Protein AF-A0A1A9S819-F1 (afdb_monomer_lite)

Foldseek 3Di:
DDDDCVLADPVLVVLLVVLVVVVVPDDDDPLVVLLPDPSSQSNVVSSCVRVVNPDRVVVVSVVVVVVVVVVVVVVVD

Radius of gyration: 14.44 Å; chains: 1; bounding box: 29×22×39 Å

Secondary structure (DSSP, 8-state):
----GGGS-HHHHHHHHHHHHHHHTSPP--HHHHTT-HHHHHHHHHHHHHTT----HHHHHHHHHHHHHHHHHHHT-

pLDDT: mean 92.36, std 7.5, range [52.16, 97.56]

Structure (mmCIF, N/CA/C/O backbone):
data_AF-A0A1A9S819-F1
#
_entry.id   AF-A0A1A9S819-F1
#
loop_
_atom_site.group_PDB
_atom_site.id
_atom_site.type_symbol
_atom_site.label_atom_id
_atom_site.label_alt_id
_atom_site.label_comp_id
_atom_site.label_asym_id
_atom_site.label_entity_id
_atom_site.label_seq_id
_atom_site.pdbx_PDB_ins_code
_atom_site.Cartn_x
_atom_site.Cartn_y
_atom_site.Cartn_z
_atom_site.occupancy
_atom_site.B_iso_or_equiv
_atom_site.auth_seq_id
_atom_site.auth_comp_id
_atom_site.auth_asym_id
_atom_site.auth_atom_id
_atom_site.pdbx_PDB_model_num
ATOM 1 N N . MET A 1 1 ? 4.737 -13.458 4.594 1.00 57.28 1 MET A N 1
ATOM 2 C CA . MET A 1 1 ? 3.792 -12.838 5.544 1.00 57.28 1 MET A CA 1
ATOM 3 C C . MET A 1 1 ? 2.455 -12.724 4.839 1.00 57.28 1 MET A C 1
ATOM 5 O O . MET A 1 1 ? 2.460 -12.350 3.674 1.00 57.28 1 MET A O 1
ATOM 9 N N . ILE A 1 2 ? 1.358 -13.109 5.485 1.00 80.81 2 ILE A N 1
ATOM 10 C CA . ILE A 1 2 ? -0.001 -12.965 4.944 1.00 80.81 2 ILE A CA 1
ATOM 11 C C . ILE A 1 2 ? -0.737 -12.017 5.893 1.00 80.81 2 ILE A C 1
ATOM 13 O O . ILE A 1 2 ? -0.666 -12.217 7.103 1.00 80.81 2 ILE A O 1
ATOM 17 N N . LEU A 1 3 ? -1.364 -10.970 5.353 1.00 89.31 3 LEU A N 1
ATOM 18 C CA . LEU A 1 3 ? -2.158 -10.013 6.125 1.00 89.31 3 LEU A CA 1
ATOM 19 C C . LEU A 1 3 ? -3.530 -10.634 6.425 1.00 89.31 3 LEU A C 1
ATOM 21 O O . LEU A 1 3 ? -4.237 -11.009 5.491 1.00 89.31 3 LEU A O 1
ATOM 25 N N . ASP A 1 4 ? -3.890 -10.769 7.704 1.00 93.50 4 ASP A N 1
ATOM 26 C CA . ASP A 1 4 ? -5.189 -11.312 8.125 1.00 93.50 4 ASP A CA 1
ATOM 27 C C . ASP A 1 4 ? -6.209 -10.177 8.335 1.00 93.50 4 ASP A C 1
ATOM 29 O O . ASP A 1 4 ? -6.093 -9.427 9.306 1.00 93.50 4 ASP A O 1
ATOM 33 N N . PRO A 1 5 ? -7.229 -10.032 7.470 1.00 91.94 5 PRO A N 1
ATOM 34 C CA . PRO A 1 5 ? -8.200 -8.943 7.569 1.00 91.94 5 PRO A CA 1
ATOM 35 C C . PRO A 1 5 ? -9.064 -9.001 8.836 1.00 91.94 5 PRO A C 1
ATOM 37 O O . PRO A 1 5 ? -9.646 -7.983 9.206 1.00 91.94 5 PRO A O 1
ATOM 40 N N . ASN A 1 6 ? -9.140 -10.145 9.528 1.00 94.56 6 ASN A N 1
ATOM 41 C CA . ASN A 1 6 ? -9.905 -10.266 10.776 1.00 94.56 6 ASN A CA 1
ATOM 42 C C . ASN A 1 6 ? -9.273 -9.493 11.944 1.00 94.56 6 ASN A C 1
ATOM 44 O O . ASN A 1 6 ? -9.911 -9.320 12.980 1.00 94.56 6 ASN A O 1
ATOM 48 N N . LEU A 1 7 ? -8.029 -9.034 11.784 1.00 94.75 7 LEU A N 1
ATOM 49 C CA . LEU A 1 7 ? -7.326 -8.212 12.768 1.00 94.75 7 LEU A CA 1
ATOM 50 C C . LEU A 1 7 ? -7.718 -6.729 12.700 1.00 94.75 7 LEU A C 1
ATOM 52 O O . LEU A 1 7 ? -7.311 -5.960 13.569 1.00 94.75 7 LEU A O 1
ATOM 56 N N . LEU A 1 8 ? -8.481 -6.322 11.682 1.00 96.50 8 LEU A N 1
ATOM 57 C CA . LEU A 1 8 ? -8.816 -4.925 11.433 1.00 96.50 8 LEU A CA 1
ATOM 58 C C . LEU 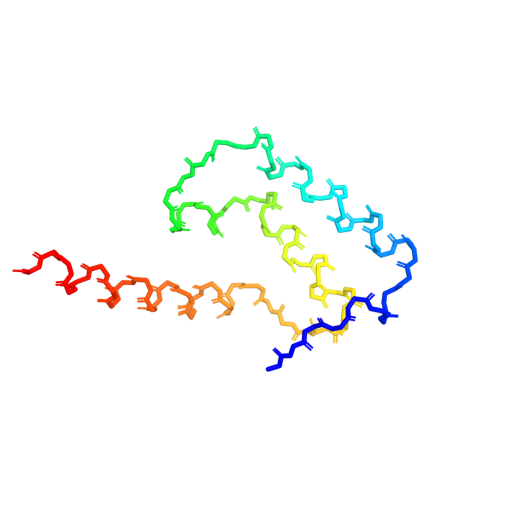A 1 8 ? -10.122 -4.512 12.117 1.00 96.50 8 LEU A C 1
ATOM 60 O O . LEU A 1 8 ? -11.109 -5.253 12.132 1.00 96.50 8 LEU A O 1
ATOM 64 N N . SER A 1 9 ? -10.156 -3.284 12.631 1.00 97.12 9 SER A N 1
ATOM 65 C CA . SER A 1 9 ? -11.390 -2.654 13.096 1.00 97.12 9 SER A CA 1
ATOM 66 C C . SER A 1 9 ? -12.292 -2.264 11.919 1.00 97.12 9 SER A C 1
ATOM 68 O O . SER A 1 9 ? -11.852 -2.140 10.773 1.00 97.12 9 SER A O 1
ATOM 70 N N . LYS A 1 10 ? -13.578 -2.017 12.195 1.00 96.88 10 LYS A N 1
ATOM 71 C CA . LYS A 1 10 ? -14.525 -1.558 11.165 1.00 96.88 10 LYS A CA 1
ATOM 72 C C . LYS A 1 10 ? -14.102 -0.221 10.557 1.00 96.88 10 LYS A C 1
ATOM 74 O O . LYS A 1 10 ? -14.276 -0.015 9.360 1.00 96.88 10 LYS A O 1
ATOM 79 N N . GLU A 1 11 ? -13.542 0.664 11.372 1.00 96.88 11 GLU A N 1
ATOM 80 C CA . GLU A 1 11 ? -13.044 1.974 10.962 1.00 96.88 11 GLU A CA 1
ATOM 81 C C . GLU A 1 11 ? -11.845 1.825 10.020 1.00 96.88 11 GLU A C 1
ATOM 83 O O . GLU A 1 11 ? -11.848 2.420 8.945 1.00 96.88 11 GLU A O 1
ATOM 88 N N . GLN A 1 12 ? -10.880 0.962 10.364 1.00 97.56 12 GLN A N 1
ATOM 89 C CA . GLN A 1 12 ? -9.718 0.674 9.514 1.00 97.56 12 GLN A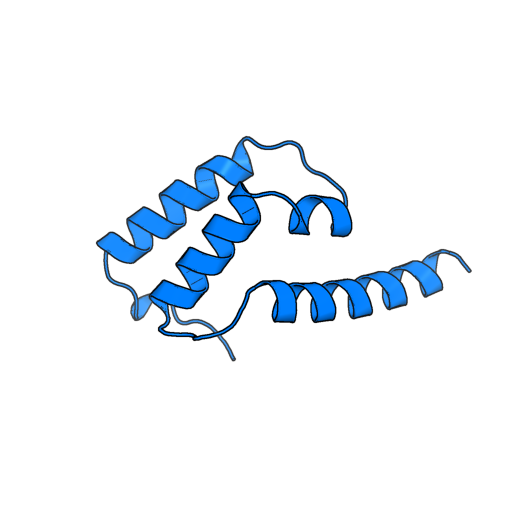 CA 1
ATOM 90 C C . GLN A 1 12 ? -10.139 0.075 8.167 1.00 97.56 12 GLN A C 1
ATOM 92 O O . GLN A 1 12 ? -9.658 0.498 7.117 1.00 97.56 12 GLN A O 1
ATOM 97 N N . VAL A 1 13 ? -11.083 -0.873 8.175 1.00 97.31 13 VAL A N 1
ATOM 98 C CA . VAL A 1 13 ? -11.647 -1.433 6.938 1.00 97.31 13 VAL A CA 1
ATOM 99 C C . VAL A 1 13 ? -12.313 -0.340 6.103 1.00 97.31 13 VAL A C 1
ATOM 101 O O . VAL A 1 13 ? -12.072 -0.258 4.900 1.00 97.31 13 VAL A O 1
ATOM 104 N N . SER A 1 14 ? -13.125 0.518 6.726 1.00 97.00 14 SER A N 1
ATOM 105 C CA . SER A 1 14 ? -13.807 1.608 6.024 1.00 97.00 14 SER A CA 1
ATOM 106 C C . SER A 1 14 ? -12.823 2.597 5.395 1.00 97.00 14 SER A C 1
ATOM 108 O O . SER A 1 14 ? -13.061 3.051 4.277 1.00 97.00 14 SER A O 1
ATOM 110 N N . GLU A 1 15 ? -11.724 2.922 6.080 1.00 97.06 15 GLU A N 1
ATOM 111 C CA . GLU A 1 15 ? -10.676 3.805 5.559 1.00 97.06 15 GLU A CA 1
ATOM 112 C C . GLU A 1 15 ? -9.960 3.188 4.350 1.00 97.06 15 GLU A C 1
ATOM 114 O O . GLU A 1 15 ? -9.830 3.837 3.308 1.00 97.06 15 GLU A O 1
ATOM 119 N N . ILE A 1 16 ? -9.549 1.920 4.458 1.00 96.88 16 ILE A N 1
ATOM 120 C CA . ILE A 1 16 ? -8.885 1.191 3.370 1.00 96.88 16 ILE A CA 1
ATOM 121 C C . ILE A 1 16 ? -9.795 1.125 2.139 1.00 96.88 16 ILE A C 1
ATOM 123 O O . ILE A 1 16 ? -9.350 1.408 1.026 1.00 96.88 16 ILE A O 1
ATOM 127 N N . VAL A 1 17 ? -11.077 0.794 2.328 1.00 96.38 17 VAL A N 1
ATOM 128 C CA . VAL A 1 17 ? -12.054 0.719 1.230 1.00 96.38 17 VAL A CA 1
ATOM 129 C C . VAL A 1 17 ? -12.254 2.086 0.578 1.00 96.38 17 VAL A C 1
ATOM 131 O O . VAL A 1 17 ? -12.263 2.167 -0.650 1.00 96.38 17 VAL A O 1
ATOM 134 N N . ALA A 1 18 ? -12.373 3.160 1.363 1.00 95.69 18 ALA A N 1
ATOM 135 C CA . ALA A 1 18 ? -12.532 4.510 0.827 1.00 95.69 18 ALA A CA 1
ATOM 136 C C . ALA A 1 18 ? -11.327 4.935 -0.029 1.00 95.69 18 ALA A C 1
ATOM 138 O O . ALA A 1 18 ? -11.509 5.446 -1.133 1.00 95.69 18 ALA A O 1
ATOM 139 N N . LYS A 1 19 ? -10.098 4.664 0.429 1.00 95.69 19 LYS A N 1
ATOM 140 C CA . LYS A 1 19 ? -8.878 4.953 -0.345 1.00 95.69 19 LYS A CA 1
ATOM 141 C C . LYS A 1 19 ? -8.763 4.085 -1.598 1.00 95.69 19 LYS A C 1
ATOM 143 O O . LYS A 1 19 ? -8.355 4.576 -2.646 1.00 95.69 19 LYS A O 1
ATOM 148 N N . PHE A 1 20 ? -9.188 2.823 -1.528 1.00 95.44 20 PHE A N 1
ATOM 149 C CA . PHE A 1 20 ? -9.201 1.934 -2.691 1.00 95.44 20 PHE A CA 1
ATOM 150 C C . PHE A 1 20 ? -10.175 2.397 -3.783 1.00 95.44 20 PHE A C 1
ATOM 152 O O . PHE A 1 20 ? -9.889 2.246 -4.969 1.00 95.44 20 PHE A O 1
ATOM 159 N N . GLN A 1 21 ? -11.310 2.997 -3.410 1.00 94.00 21 GLN A N 1
ATOM 160 C CA . GLN A 1 21 ? -12.263 3.531 -4.387 1.00 94.00 21 GLN A CA 1
ATOM 161 C C . GLN A 1 21 ? -11.657 4.624 -5.273 1.00 94.00 21 GLN A C 1
ATOM 163 O O . GLN A 1 21 ? -12.006 4.691 -6.450 1.00 94.00 21 GLN A O 1
ATOM 168 N N . SER A 1 22 ? -10.736 5.442 -4.755 1.00 89.31 22 SER A N 1
ATOM 169 C CA . SER A 1 22 ? -10.024 6.434 -5.571 1.00 89.31 22 SER A CA 1
ATOM 170 C C . SER A 1 22 ? -9.218 5.772 -6.690 1.00 89.31 22 SER A C 1
ATOM 172 O O . SER A 1 22 ? -9.306 6.212 -7.832 1.00 89.31 22 SER A O 1
ATOM 174 N N . ILE A 1 23 ? -8.551 4.651 -6.396 1.00 92.19 23 ILE A N 1
ATOM 175 C CA . ILE A 1 23 ? -7.759 3.889 -7.375 1.00 92.19 23 ILE A CA 1
ATOM 176 C C . ILE A 1 23 ? -8.652 3.286 -8.463 1.00 92.19 23 ILE A C 1
ATOM 178 O O . ILE A 1 23 ? -8.288 3.292 -9.634 1.00 92.19 23 ILE A O 1
ATOM 182 N N . LEU A 1 24 ? -9.841 2.785 -8.105 1.00 89.50 24 LEU A N 1
ATOM 183 C CA . LEU A 1 24 ? -10.775 2.191 -9.076 1.00 89.50 24 LEU A CA 1
ATOM 184 C C . LEU A 1 24 ? -11.257 3.185 -10.142 1.00 89.50 24 LEU A C 1
ATOM 186 O O . LEU A 1 24 ? -11.662 2.765 -11.224 1.00 89.50 24 LEU A O 1
ATOM 190 N N . ASN A 1 25 ? -11.229 4.481 -9.831 1.00 83.81 25 ASN A N 1
ATOM 191 C CA . ASN A 1 25 ? -11.626 5.545 -10.749 1.00 83.81 25 ASN A CA 1
ATOM 192 C C . ASN A 1 25 ? -10.444 6.105 -11.561 1.00 83.81 25 ASN A C 1
ATOM 194 O O . ASN A 1 25 ? -10.659 6.913 -12.466 1.00 83.81 25 ASN A O 1
ATOM 198 N N . SER A 1 26 ? -9.214 5.693 -11.245 1.00 81.62 26 SER A N 1
ATOM 199 C CA . SER A 1 26 ? -7.998 6.110 -11.938 1.00 81.62 26 SER A CA 1
ATOM 200 C C . SER A 1 26 ? -7.783 5.302 -13.223 1.00 81.62 26 SER A C 1
ATOM 202 O O . SER A 1 26 ? -8.225 4.161 -13.364 1.00 81.62 26 SER A O 1
ATOM 204 N N . ASN A 1 27 ? -7.092 5.903 -14.196 1.00 85.25 27 ASN A N 1
ATOM 205 C CA . ASN A 1 27 ? -6.705 5.195 -15.415 1.00 85.25 27 ASN A CA 1
ATOM 206 C C . ASN A 1 27 ? -5.701 4.089 -15.080 1.00 85.25 27 ASN A C 1
ATOM 208 O O . ASN A 1 27 ? -4.740 4.333 -14.356 1.00 85.25 27 ASN A O 1
ATOM 212 N N . VAL A 1 28 ? -5.892 2.907 -15.667 1.00 86.81 28 VAL A N 1
ATOM 213 C CA . VAL A 1 28 ? -4.930 1.802 -15.565 1.00 86.81 28 VAL A CA 1
ATOM 214 C C . VAL A 1 28 ? -3.661 2.179 -16.331 1.00 86.81 28 VAL A C 1
ATOM 216 O O . VAL A 1 28 ? -3.727 2.495 -17.524 1.00 86.81 28 VAL A O 1
ATOM 219 N N . LEU A 1 29 ? -2.517 2.149 -15.649 1.00 90.44 29 LEU A N 1
ATOM 220 C CA . LEU A 1 29 ? -1.199 2.459 -16.210 1.00 90.44 29 LEU A CA 1
ATOM 221 C C . LEU A 1 29 ? -0.305 1.213 -16.147 1.00 90.44 29 LEU A C 1
ATOM 223 O O . LEU A 1 29 ? -0.686 0.169 -15.623 1.00 90.44 29 LEU A O 1
ATOM 227 N N . ASP A 1 30 ? 0.900 1.282 -16.704 1.00 91.69 30 ASP A N 1
ATOM 228 C CA . ASP A 1 30 ? 1.903 0.257 -16.431 1.00 91.69 30 ASP A CA 1
ATOM 229 C C . ASP A 1 30 ? 2.449 0.396 -15.003 1.00 91.69 30 ASP A C 1
ATOM 231 O O . ASP A 1 30 ? 2.477 1.481 -14.421 1.00 91.69 30 ASP A O 1
ATOM 235 N N . LEU A 1 31 ? 2.923 -0.724 -14.449 1.00 92.19 31 LEU A N 1
ATOM 236 C CA . LEU A 1 31 ? 3.307 -0.828 -13.041 1.00 92.19 31 LEU A CA 1
ATOM 237 C C . LEU A 1 31 ? 4.220 0.318 -12.547 1.00 92.19 31 LEU A C 1
ATOM 239 O O . LEU A 1 31 ? 3.932 0.862 -11.484 1.00 92.19 31 LEU A O 1
ATOM 243 N N . PRO A 1 32 ? 5.289 0.736 -13.260 1.00 94.31 32 PRO A N 1
ATOM 244 C CA . PRO A 1 32 ? 6.125 1.844 -12.799 1.00 94.31 32 PRO A CA 1
ATOM 245 C C . PRO A 1 32 ? 5.378 3.163 -12.617 1.00 94.31 32 PRO A C 1
ATOM 247 O O . PRO A 1 32 ? 5.692 3.898 -11.684 1.00 94.31 32 PRO A O 1
ATOM 250 N N . ASN A 1 33 ? 4.400 3.445 -13.476 1.00 94.12 33 ASN A N 1
ATOM 251 C CA . ASN A 1 33 ? 3.601 4.658 -13.394 1.00 94.12 33 ASN A CA 1
ATOM 252 C C . ASN A 1 33 ? 2.511 4.539 -12.318 1.00 94.12 33 ASN A C 1
ATOM 254 O O . ASN A 1 33 ? 2.307 5.495 -11.575 1.00 94.12 33 ASN A O 1
ATOM 258 N N . GLU A 1 34 ? 1.876 3.370 -12.154 1.00 93.56 34 GLU A N 1
ATOM 259 C CA . GLU A 1 34 ? 0.905 3.137 -11.067 1.00 93.56 34 GLU A CA 1
ATOM 260 C C . GLU A 1 34 ? 1.528 3.327 -9.675 1.00 93.56 34 GLU A C 1
ATOM 262 O O . GLU A 1 34 ? 0.931 3.942 -8.794 1.00 93.56 34 GLU A O 1
ATOM 267 N N . LEU A 1 35 ? 2.760 2.847 -9.469 1.00 94.75 35 LEU A N 1
ATOM 268 C CA . LEU A 1 35 ? 3.462 2.956 -8.181 1.00 94.75 35 LEU A CA 1
ATOM 269 C C . LEU A 1 35 ? 3.865 4.398 -7.816 1.00 94.75 35 LEU A C 1
ATOM 271 O O . LEU A 1 35 ? 4.283 4.645 -6.684 1.00 94.75 35 LEU A O 1
ATOM 275 N N . GLN A 1 36 ? 3.757 5.343 -8.754 1.00 93.38 36 GLN A N 1
ATOM 276 C CA . GLN A 1 36 ? 3.994 6.770 -8.513 1.00 93.38 36 GLN A CA 1
ATOM 277 C C . GLN A 1 36 ? 2.711 7.546 -8.196 1.00 93.38 36 GLN A C 1
ATOM 279 O O . GLN A 1 36 ? 2.802 8.713 -7.813 1.00 93.38 36 GLN A O 1
ATOM 284 N N . GLN A 1 37 ? 1.531 6.940 -8.353 1.00 93.88 37 GLN A N 1
ATOM 285 C CA . GLN A 1 37 ? 0.273 7.642 -8.125 1.00 93.88 37 GLN A CA 1
ATOM 286 C C . GLN A 1 37 ? 0.038 7.874 -6.628 1.00 93.88 37 GLN A C 1
ATOM 288 O O . GLN A 1 37 ? 0.237 6.990 -5.792 1.00 93.88 37 GLN A O 1
ATOM 293 N N . GLU A 1 38 ? -0.385 9.089 -6.285 1.00 93.56 38 GLU A N 1
ATOM 294 C CA . GLU A 1 38 ? -0.582 9.502 -4.896 1.00 93.56 38 GLU A CA 1
ATOM 295 C C . GLU A 1 38 ? -1.699 8.704 -4.211 1.00 93.56 38 GLU A C 1
ATOM 297 O O . GLU A 1 38 ? -1.513 8.237 -3.091 1.00 93.56 38 GLU A O 1
ATOM 302 N N . ASP A 1 39 ? -2.809 8.451 -4.908 1.00 94.31 39 ASP A N 1
ATOM 303 C CA . ASP A 1 39 ? -3.917 7.614 -4.430 1.00 94.31 39 ASP A CA 1
ATOM 304 C C . ASP A 1 39 ? -3.461 6.181 -4.103 1.00 94.31 39 ASP A C 1
ATOM 306 O O . ASP A 1 39 ? -3.842 5.622 -3.068 1.00 94.31 39 ASP A O 1
ATOM 310 N N . ARG A 1 40 ? -2.577 5.612 -4.930 1.00 95.00 40 ARG A N 1
ATOM 311 C CA . ARG A 1 40 ? -1.960 4.305 -4.693 1.00 95.00 40 ARG A CA 1
ATOM 312 C C . ARG A 1 40 ? -1.057 4.315 -3.464 1.00 95.00 40 ARG A C 1
ATOM 314 O O . ARG A 1 40 ? -1.195 3.446 -2.604 1.00 95.00 40 ARG A O 1
ATOM 321 N N . ILE A 1 41 ? -0.180 5.313 -3.349 1.00 95.56 41 ILE A N 1
ATOM 322 C CA . ILE A 1 41 ? 0.714 5.489 -2.192 1.00 95.56 41 ILE A CA 1
ATOM 323 C C . ILE A 1 41 ? -0.083 5.643 -0.899 1.00 95.56 41 ILE A C 1
ATOM 325 O O . ILE A 1 41 ? 0.265 5.052 0.127 1.00 95.56 41 ILE A O 1
ATOM 329 N N . GLU A 1 42 ? -1.150 6.431 -0.935 1.00 95.69 42 GLU A N 1
ATOM 330 C CA . GLU A 1 42 ? -2.015 6.644 0.214 1.00 95.69 42 GLU A CA 1
ATOM 331 C C . GLU A 1 42 ? -2.754 5.380 0.646 1.00 95.69 42 GLU A C 1
ATOM 333 O O . GLU A 1 42 ? -2.855 5.121 1.848 1.00 95.69 42 GLU A O 1
ATOM 338 N N . PHE A 1 43 ? -3.272 4.608 -0.309 1.00 96.62 43 PHE A N 1
ATOM 339 C CA . PHE A 1 43 ? -3.909 3.324 -0.038 1.00 96.62 43 PHE A CA 1
ATOM 340 C C . PHE A 1 43 ? -2.926 2.333 0.587 1.00 96.62 43 PHE A C 1
ATOM 342 O O . PHE A 1 43 ? -3.206 1.795 1.660 1.00 96.62 43 PHE A O 1
ATOM 349 N N . ASP A 1 44 ? -1.759 2.136 -0.030 1.00 96.19 44 ASP A N 1
ATOM 350 C CA . ASP A 1 44 ? -0.765 1.179 0.458 1.00 96.19 44 ASP A CA 1
ATOM 351 C C . ASP A 1 44 ? -0.266 1.583 1.859 1.00 96.19 44 ASP A C 1
ATOM 353 O O . ASP A 1 44 ? -0.143 0.736 2.747 1.00 96.19 44 ASP A O 1
ATOM 357 N N . ARG A 1 45 ? -0.091 2.887 2.122 1.00 96.62 45 ARG A N 1
ATOM 358 C CA . ARG A 1 45 ? 0.221 3.397 3.468 1.00 96.62 45 ARG A CA 1
ATOM 359 C C . ARG A 1 45 ? -0.898 3.115 4.475 1.00 96.62 45 ARG A C 1
ATOM 361 O O . ARG A 1 45 ? -0.598 2.722 5.599 1.00 96.62 45 ARG A O 1
ATOM 368 N N . ALA A 1 46 ? -2.164 3.295 4.100 1.00 96.44 46 ALA A N 1
ATOM 369 C CA . ALA 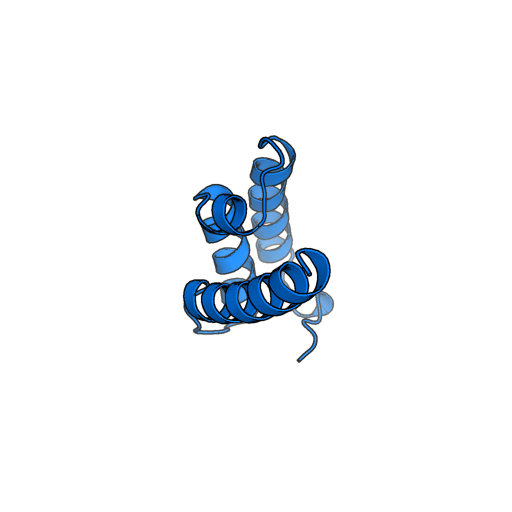A 1 46 ? -3.291 3.000 4.986 1.00 96.44 46 ALA A CA 1
ATOM 370 C C . ALA A 1 46 ? -3.362 1.509 5.346 1.00 96.44 46 ALA A C 1
ATOM 372 O O . ALA A 1 46 ? -3.579 1.174 6.509 1.00 96.44 46 ALA A O 1
ATOM 373 N N . VAL A 1 47 ? -3.093 0.619 4.384 1.00 96.38 47 VAL A N 1
ATOM 374 C CA . VAL A 1 47 ? -2.991 -0.825 4.640 1.00 96.38 47 VAL A CA 1
ATOM 375 C C . VAL A 1 47 ? -1.857 -1.117 5.624 1.00 96.38 47 VAL A C 1
ATOM 377 O O . VAL A 1 47 ? -2.091 -1.776 6.634 1.00 96.38 47 VAL A O 1
ATOM 380 N N . LEU A 1 48 ? -0.644 -0.605 5.388 1.00 96.25 48 LEU A N 1
ATOM 381 C CA . LEU A 1 48 ? 0.495 -0.841 6.287 1.00 96.25 48 LEU A CA 1
ATOM 382 C C . LEU A 1 48 ? 0.229 -0.329 7.709 1.00 96.25 48 LEU A C 1
ATOM 384 O O . LEU A 1 48 ? 0.465 -1.055 8.677 1.00 96.25 48 LEU A O 1
ATOM 388 N N . ASN A 1 49 ? -0.334 0.875 7.830 1.00 95.62 49 ASN A N 1
ATOM 389 C CA . ASN A 1 49 ? -0.700 1.468 9.114 1.00 95.62 49 ASN A CA 1
ATOM 390 C C . ASN A 1 49 ? -1.748 0.630 9.856 1.00 95.62 49 ASN A C 1
ATOM 392 O O . ASN A 1 49 ? -1.615 0.415 11.059 1.00 95.62 49 ASN A O 1
ATOM 396 N N . ALA A 1 50 ? -2.763 0.116 9.156 1.00 96.88 50 ALA A N 1
ATOM 397 C CA . ALA A 1 50 ? -3.808 -0.703 9.766 1.00 96.88 50 ALA A CA 1
ATOM 398 C C . ALA A 1 50 ? -3.259 -1.999 10.395 1.00 96.88 50 ALA A C 1
ATOM 400 O O . ALA A 1 50 ? -3.802 -2.487 11.386 1.00 96.88 50 ALA A O 1
ATOM 401 N N . PHE A 1 51 ? -2.147 -2.509 9.861 1.00 96.06 51 PHE A N 1
ATOM 402 C CA . PHE A 1 51 ? -1.431 -3.680 10.369 1.00 96.06 51 PHE A CA 1
ATOM 403 C C . PHE A 1 51 ? -0.240 -3.346 11.282 1.00 96.06 51 PHE A C 1
ATOM 405 O O . PHE A 1 51 ? 0.502 -4.255 11.653 1.00 96.06 51 PHE A O 1
ATOM 412 N N . ASN A 1 52 ? -0.055 -2.078 11.671 1.00 94.75 52 ASN A N 1
ATOM 413 C CA . ASN A 1 52 ? 1.088 -1.601 12.462 1.00 94.75 52 ASN A CA 1
ATOM 414 C C . ASN A 1 52 ? 2.452 -1.966 11.843 1.00 94.75 52 ASN A C 1
ATOM 416 O O . ASN A 1 52 ? 3.400 -2.319 12.546 1.00 94.75 52 ASN A O 1
ATOM 420 N N . ILE A 1 53 ? 2.547 -1.916 10.513 1.00 95.31 53 ILE A N 1
ATOM 421 C CA . IL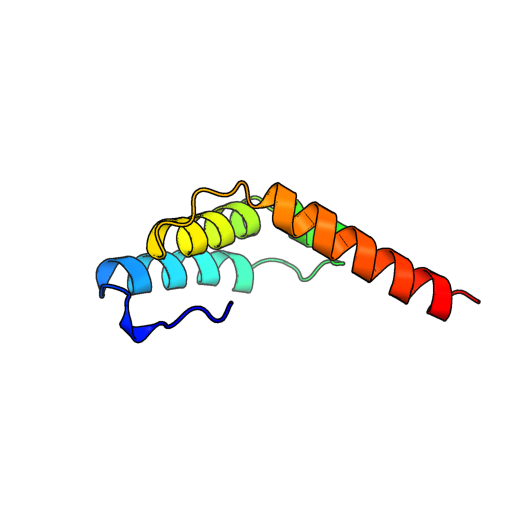E A 1 53 ? 3.788 -2.177 9.785 1.00 95.31 53 ILE A CA 1
ATOM 422 C C . ILE A 1 53 ? 4.477 -0.841 9.516 1.00 95.31 53 ILE A C 1
ATOM 424 O O . ILE A 1 53 ? 4.081 -0.087 8.630 1.00 95.31 53 ILE A O 1
ATOM 428 N N . GLU A 1 54 ? 5.548 -0.569 10.256 1.00 93.38 54 GLU A N 1
ATOM 429 C CA . GLU A 1 54 ? 6.398 0.603 10.041 1.00 93.38 54 GLU A CA 1
ATOM 430 C C . GLU A 1 54 ? 7.358 0.357 8.871 1.00 93.38 54 GLU A C 1
ATOM 432 O O . GLU A 1 54 ? 8.521 -0.014 9.038 1.00 93.38 54 GLU A O 1
ATOM 437 N N . LEU A 1 55 ? 6.846 0.526 7.654 1.00 93.81 55 LEU A N 1
ATOM 438 C CA . LEU A 1 55 ? 7.622 0.408 6.426 1.00 93.81 55 LEU A CA 1
ATOM 439 C C . LEU A 1 55 ? 7.200 1.495 5.439 1.00 93.81 55 LEU A C 1
ATOM 441 O O . LEU A 1 55 ? 6.012 1.718 5.226 1.00 93.81 55 LEU A O 1
ATOM 445 N N . ASP A 1 56 ? 8.170 2.142 4.795 1.00 94.25 56 ASP A N 1
ATOM 446 C CA . ASP A 1 56 ? 7.881 3.014 3.656 1.00 94.25 56 ASP A CA 1
ATOM 447 C C . ASP A 1 56 ? 7.411 2.151 2.465 1.00 94.25 56 ASP A C 1
ATOM 449 O O . ASP A 1 56 ? 8.188 1.286 2.026 1.00 94.25 56 ASP A O 1
ATOM 453 N N . PRO A 1 57 ? 6.199 2.382 1.905 1.00 95.25 57 PRO A N 1
ATOM 454 C CA . PRO A 1 57 ? 5.719 1.704 0.699 1.00 95.25 57 PRO A CA 1
ATOM 455 C C . PRO A 1 57 ? 6.753 1.661 -0.430 1.00 95.25 57 PRO A C 1
ATOM 457 O O . PRO A 1 57 ? 6.859 0.655 -1.135 1.00 95.25 57 PRO A O 1
ATOM 460 N N . LYS A 1 58 ? 7.602 2.691 -0.550 1.00 93.75 58 LYS A N 1
ATOM 461 C CA . LYS A 1 58 ? 8.661 2.742 -1.563 1.00 93.75 58 LYS A CA 1
ATOM 462 C C . LYS A 1 58 ? 9.622 1.546 -1.495 1.00 93.75 58 LYS A C 1
ATOM 464 O O . LYS A 1 58 ? 10.092 1.079 -2.529 1.00 93.75 58 LYS A O 1
ATOM 469 N N . THR A 1 59 ? 9.866 0.990 -0.309 1.00 95.19 59 THR A N 1
ATOM 470 C CA . THR A 1 59 ? 10.707 -0.212 -0.144 1.00 95.19 59 THR A CA 1
ATOM 471 C C . THR A 1 59 ? 10.084 -1.436 -0.825 1.00 95.19 59 THR A C 1
ATOM 473 O O . THR A 1 59 ? 10.779 -2.248 -1.450 1.00 95.19 59 THR A O 1
ATOM 476 N N . ILE A 1 60 ? 8.756 -1.559 -0.737 1.00 94.75 60 ILE A N 1
ATOM 477 C CA . ILE A 1 60 ? 7.991 -2.604 -1.423 1.00 94.75 60 ILE A CA 1
ATOM 478 C C . ILE A 1 60 ? 8.038 -2.345 -2.931 1.00 94.75 60 ILE A C 1
ATOM 480 O O . ILE A 1 60 ? 8.310 -3.264 -3.704 1.00 94.75 60 ILE A O 1
ATOM 484 N N . TYR A 1 61 ? 7.857 -1.093 -3.350 1.00 96.44 61 TYR A N 1
ATOM 485 C CA . TYR A 1 61 ? 7.842 -0.710 -4.763 1.00 96.44 61 TYR A CA 1
ATOM 486 C C . TYR A 1 61 ? 9.172 -0.990 -5.453 1.00 96.44 61 TYR A C 1
ATOM 488 O O . TYR A 1 61 ? 9.190 -1.593 -6.523 1.00 96.44 61 TYR A O 1
ATOM 496 N N . ASP A 1 62 ? 10.292 -0.643 -4.818 1.00 95.75 62 ASP A N 1
ATOM 497 C CA . ASP A 1 62 ? 11.630 -0.914 -5.345 1.00 95.75 62 ASP A CA 1
ATOM 498 C C . ASP A 1 62 ? 11.848 -2.431 -5.541 1.00 95.75 62 ASP A C 1
ATOM 500 O O . ASP A 1 62 ? 12.501 -2.861 -6.495 1.00 95.75 62 ASP A O 1
ATOM 504 N N . SER A 1 63 ? 11.270 -3.261 -4.668 1.00 95.12 63 SER A N 1
ATOM 505 C CA . SER A 1 63 ? 11.314 -4.725 -4.788 1.00 95.12 63 SER A CA 1
ATOM 506 C C . SER A 1 63 ? 10.420 -5.242 -5.923 1.00 95.12 63 SER A C 1
ATOM 508 O O . SER A 1 63 ? 10.855 -6.085 -6.711 1.00 95.12 63 SER A O 1
ATOM 510 N N . LEU A 1 64 ? 9.204 -4.703 -6.055 1.00 95.00 64 LEU A N 1
ATOM 511 C CA . LEU A 1 64 ? 8.276 -5.030 -7.143 1.00 95.00 64 LEU A CA 1
ATOM 512 C C . LEU A 1 64 ? 8.854 -4.654 -8.512 1.00 95.00 64 LEU A C 1
ATOM 514 O O . LEU A 1 64 ? 8.826 -5.467 -9.436 1.00 95.00 64 LEU A O 1
ATOM 518 N N . LEU A 1 65 ? 9.442 -3.462 -8.628 1.00 96.19 65 LEU A N 1
ATOM 519 C CA . LEU A 1 65 ? 10.055 -2.971 -9.861 1.00 96.19 65 LEU A CA 1
ATOM 520 C C . LEU A 1 65 ? 11.234 -3.835 -10.306 1.00 96.19 65 LEU A C 1
ATOM 522 O O . LEU A 1 65 ? 11.372 -4.111 -11.496 1.00 96.19 65 LEU A O 1
ATOM 526 N N . LYS A 1 66 ? 12.059 -4.319 -9.369 1.00 95.69 66 LYS A N 1
ATOM 527 C CA . LYS A 1 66 ? 13.144 -5.262 -9.691 1.00 95.69 66 LYS A CA 1
ATOM 528 C C . LYS A 1 66 ? 12.602 -6.532 -10.347 1.00 95.69 66 LYS A C 1
ATOM 530 O O . LYS A 1 66 ? 13.095 -6.922 -11.402 1.00 95.69 66 LYS A O 1
ATOM 535 N N . ILE A 1 67 ? 11.578 -7.149 -9.755 1.00 94.81 67 ILE A N 1
ATOM 536 C CA . ILE A 1 67 ? 10.968 -8.379 -10.287 1.00 94.81 67 ILE A CA 1
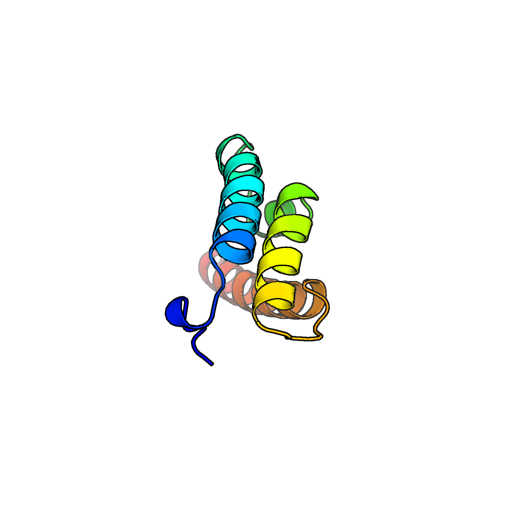ATOM 537 C C . ILE A 1 67 ? 10.306 -8.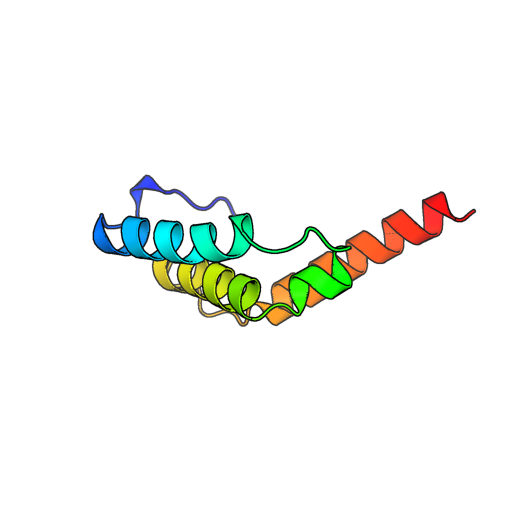108 -11.642 1.00 94.81 67 ILE A C 1
ATOM 539 O O . ILE A 1 67 ? 10.521 -8.857 -12.595 1.00 94.81 67 ILE A O 1
ATOM 543 N N . TYR A 1 68 ? 9.551 -7.015 -11.749 1.00 94.50 68 TYR A N 1
ATOM 544 C CA . TYR A 1 68 ? 8.904 -6.595 -12.989 1.00 94.50 68 TYR A CA 1
ATOM 545 C C . TYR A 1 68 ? 9.909 -6.423 -14.134 1.00 94.50 68 TYR A C 1
ATOM 547 O O . TYR A 1 68 ? 9.699 -6.960 -15.222 1.00 94.50 68 TYR A O 1
ATOM 555 N N . ASN A 1 69 ? 11.035 -5.754 -13.875 1.00 93.75 69 ASN A N 1
ATOM 556 C CA . ASN A 1 69 ? 12.078 -5.527 -14.873 1.00 93.75 69 ASN A CA 1
ATOM 557 C C . ASN A 1 69 ? 12.770 -6.827 -15.307 1.00 93.75 69 ASN A C 1
ATOM 559 O O . ASN A 1 69 ? 13.041 -6.995 -16.495 1.00 93.75 69 ASN A O 1
ATOM 563 N N . ILE A 1 70 ? 13.002 -7.767 -14.382 1.00 94.31 70 ILE A N 1
ATOM 564 C CA . ILE A 1 70 ? 13.535 -9.098 -14.720 1.00 94.31 70 ILE A CA 1
ATOM 565 C C . ILE A 1 70 ? 12.577 -9.813 -15.677 1.00 94.31 70 ILE A C 1
ATOM 567 O O . ILE A 1 70 ? 12.992 -10.243 -16.752 1.00 94.31 70 ILE A O 1
ATOM 571 N N . ILE A 1 71 ? 11.287 -9.883 -15.337 1.00 91.50 71 ILE A N 1
ATOM 572 C CA . ILE A 1 71 ? 10.277 -10.552 -16.172 1.00 91.50 71 ILE A CA 1
ATOM 573 C C . ILE A 1 71 ? 10.162 -9.877 -17.543 1.00 91.50 71 ILE A C 1
ATOM 575 O O . ILE A 1 71 ? 10.061 -10.566 -18.558 1.00 91.50 71 ILE A O 1
ATOM 579 N N . LYS A 1 72 ? 10.189 -8.543 -17.583 1.00 91.38 72 LYS A N 1
ATOM 580 C CA . LYS A 1 72 ? 10.121 -7.777 -18.829 1.00 91.38 72 LYS A CA 1
ATOM 581 C C . LYS A 1 72 ? 11.324 -8.062 -19.735 1.00 91.38 72 LYS A C 1
ATOM 583 O O . LYS A 1 72 ? 11.129 -8.405 -20.892 1.00 91.38 72 LYS A O 1
ATOM 588 N N . SER A 1 73 ? 12.543 -8.058 -19.189 1.00 89.81 73 SER A N 1
ATOM 589 C CA . SER A 1 73 ? 13.768 -8.338 -19.958 1.00 89.81 73 SER A CA 1
ATOM 590 C C . SER A 1 73 ? 13.821 -9.734 -20.591 1.00 89.81 73 SER A C 1
ATOM 592 O O . SER A 1 73 ? 14.457 -9.910 -21.625 1.00 89.81 73 SER A O 1
ATOM 594 N N . VAL A 1 74 ? 13.144 -10.724 -19.999 1.00 89.12 74 VAL A N 1
ATOM 595 C CA . VAL A 1 74 ? 13.040 -12.078 -20.569 1.00 89.12 74 VAL A CA 1
ATOM 596 C C . VAL A 1 74 ? 12.044 -12.125 -21.728 1.00 89.12 74 VAL A C 1
ATOM 598 O O . VAL A 1 74 ? 12.239 -12.905 -22.647 1.00 89.12 74 VAL A O 1
ATOM 601 N N . LYS A 1 75 ? 10.984 -11.309 -21.691 1.00 80.44 75 LYS A N 1
ATOM 602 C CA . LYS A 1 75 ? 9.974 -11.235 -22.762 1.00 80.44 75 LYS A CA 1
ATOM 603 C C . LYS A 1 75 ? 10.434 -10.429 -23.975 1.00 80.44 75 LYS A C 1
ATOM 605 O O . LYS A 1 75 ? 9.905 -10.638 -25.060 1.00 80.44 75 LYS A O 1
ATOM 610 N N . ASP A 1 76 ? 11.366 -9.502 -23.767 1.00 74.88 76 ASP A N 1
ATOM 611 C CA . ASP A 1 76 ? 11.906 -8.633 -24.815 1.00 74.88 76 ASP A CA 1
ATOM 612 C C . ASP A 1 76 ? 13.072 -9.291 -25.604 1.00 74.88 76 ASP A C 1
ATOM 614 O O . ASP A 1 76 ? 13.598 -8.669 -26.527 1.00 74.88 76 ASP A O 1
ATOM 618 N N . ASN A 1 77 ? 13.468 -10.530 -25.260 1.00 52.16 77 ASN A N 1
ATOM 619 C CA . ASN A 1 77 ? 14.432 -11.376 -25.991 1.00 52.16 77 ASN A CA 1
ATOM 620 C C . ASN A 1 77 ? 13.727 -12.535 -26.708 1.00 52.16 77 ASN A C 1
ATOM 622 O O . ASN A 1 77 ? 14.223 -12.934 -27.785 1.00 52.16 77 ASN A O 1
#

Sequence (77 aa):
MILDPNLLSKEQVSEIVAKFQSILNSNVLDLPNELQQEDRIEFDRAVLNAFNIELDPKTIYDSLLKIYNIIKSVKDN